Protein AF-A0A521W5L7-F1 (afdb_monomer_lite)

pLDDT: mean 86.71, std 13.09, range [39.31, 98.62]

Foldseek 3Di:
DDQPQPADPPDFAADACVVLPHDPVVVVVVVVCVLVCVVHPDQKDWDDHSRHTHDIDGHDDPVVVVLVVLCVDDDPVNDPDPADCPRCSRCVNVPD

Secondary structure (DSSP, 8-state):
--------SS-PPB--TGGGT--HHHHHHHHHHHHTTTTS---EEEEEETTEEEEEEE----HHHHHHHHHHS-STTS---SSSTT-TT-TTTS--

Structure (mmCIF, N/CA/C/O backbone):
data_AF-A0A521W5L7-F1
#
_entry.id   AF-A0A521W5L7-F1
#
loop_
_atom_site.group_PDB
_atom_site.id
_atom_site.type_symbol
_atom_site.label_atom_id
_atom_site.label_alt_id
_atom_site.label_comp_id
_atom_site.label_asym_id
_atom_site.label_entity_id
_atom_site.label_seq_id
_atom_site.pdbx_PDB_ins_code
_atom_site.Cartn_x
_atom_site.Cartn_y
_atom_site.Cartn_z
_atom_site.occupancy
_atom_site.B_iso_or_equiv
_atom_site.auth_seq_id
_atom_site.auth_comp_id
_atom_site.auth_asym_id
_atom_site.auth_atom_id
_atom_site.pdbx_PDB_model_num
ATOM 1 N N . MET A 1 1 ? -11.926 11.404 31.100 1.00 39.31 1 MET A N 1
ATOM 2 C CA . MET A 1 1 ? -11.346 10.045 31.051 1.00 39.31 1 MET A CA 1
ATOM 3 C C . MET A 1 1 ? -10.146 10.088 30.122 1.00 39.31 1 MET A C 1
ATOM 5 O O . MET A 1 1 ? -10.326 10.296 28.932 1.00 39.31 1 MET A O 1
ATOM 9 N N . THR A 1 2 ? -8.932 9.999 30.653 1.00 47.47 2 THR A N 1
ATOM 10 C CA . THR A 1 2 ? -7.703 9.888 29.857 1.00 47.47 2 THR A CA 1
ATOM 11 C C . THR A 1 2 ? -7.592 8.449 29.364 1.00 47.47 2 THR A C 1
ATOM 13 O O . THR A 1 2 ? -7.319 7.548 30.152 1.00 47.47 2 THR A O 1
ATOM 16 N N . ALA A 1 3 ? -7.863 8.211 28.080 1.00 56.53 3 ALA A N 1
ATOM 17 C CA . ALA A 1 3 ? -7.575 6.921 27.464 1.00 56.53 3 ALA A CA 1
ATOM 18 C C . ALA A 1 3 ? -6.052 6.723 27.482 1.00 56.53 3 ALA A C 1
ATOM 20 O O . ALA A 1 3 ? -5.316 7.514 26.891 1.00 56.53 3 ALA A O 1
ATOM 21 N N . GLN A 1 4 ? -5.568 5.716 28.212 1.00 62.31 4 GLN A N 1
ATOM 22 C CA . GLN A 1 4 ? -4.164 5.325 28.137 1.00 62.31 4 GLN A CA 1
ATOM 23 C C . GLN A 1 4 ? -3.886 4.847 26.711 1.00 62.31 4 GLN A C 1
ATOM 25 O O . GLN A 1 4 ? -4.497 3.887 26.249 1.00 62.31 4 GLN A O 1
ATOM 30 N N . ILE A 1 5 ? -2.973 5.524 26.014 1.00 61.56 5 ILE A N 1
ATOM 31 C CA . ILE A 1 5 ? -2.461 5.060 24.725 1.00 61.56 5 ILE A CA 1
ATOM 32 C C . ILE A 1 5 ? -1.680 3.776 25.011 1.00 61.56 5 ILE A C 1
ATOM 34 O O . ILE A 1 5 ? -0.569 3.814 25.543 1.00 61.56 5 ILE A O 1
ATOM 38 N N . GLN A 1 6 ? -2.295 2.633 24.718 1.00 65.44 6 GLN A N 1
ATOM 39 C CA . GLN A 1 6 ? -1.662 1.328 24.842 1.00 65.44 6 GLN A CA 1
ATOM 40 C C . GLN A 1 6 ? -0.687 1.169 23.669 1.00 65.44 6 GLN A C 1
ATOM 42 O O . GLN A 1 6 ? -1.051 0.721 22.586 1.00 65.44 6 GLN A O 1
ATOM 47 N N . TRP A 1 7 ? 0.556 1.609 23.862 1.00 65.00 7 TRP A N 1
ATOM 48 C CA . TRP A 1 7 ? 1.624 1.370 22.895 1.00 65.00 7 TRP A CA 1
ATOM 49 C C . TRP A 1 7 ? 1.921 -0.135 22.814 1.00 65.00 7 TRP A C 1
ATOM 51 O O . TRP A 1 7 ? 2.051 -0.787 23.860 1.00 65.00 7 TRP A O 1
ATOM 61 N N . PRO A 1 8 ? 2.036 -0.716 21.609 1.00 68.94 8 PRO A N 1
ATOM 62 C CA . PRO A 1 8 ? 2.312 -2.132 21.463 1.00 68.94 8 PRO A CA 1
ATOM 63 C C . PRO A 1 8 ? 3.748 -2.388 21.915 1.00 68.94 8 PRO A C 1
ATOM 65 O O . PRO A 1 8 ? 4.698 -1.812 21.394 1.00 68.94 8 PRO A O 1
ATOM 68 N N . ARG A 1 9 ? 3.925 -3.270 22.899 1.00 70.62 9 ARG A N 1
ATOM 69 C CA . ARG A 1 9 ? 5.262 -3.794 23.220 1.00 70.62 9 ARG A CA 1
ATOM 70 C C . ARG A 1 9 ? 5.649 -4.951 22.300 1.00 70.62 9 ARG A C 1
ATOM 72 O O . ARG A 1 9 ? 6.822 -5.122 22.007 1.00 70.62 9 ARG 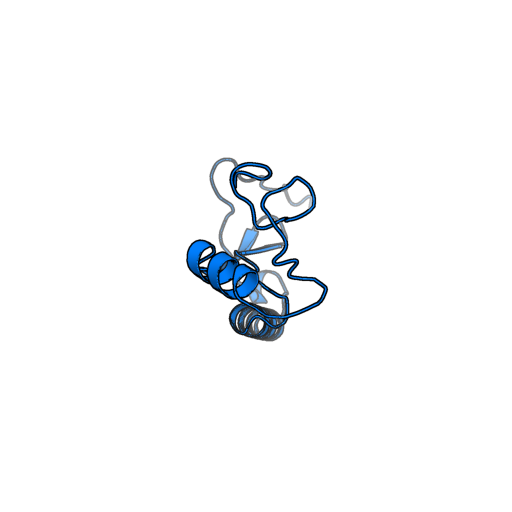A O 1
ATOM 79 N N . THR A 1 10 ? 4.665 -5.732 21.853 1.00 79.38 10 THR A N 1
ATOM 80 C CA . THR A 1 10 ? 4.885 -6.951 21.053 1.00 79.38 10 THR A CA 1
ATOM 81 C C . THR A 1 10 ? 3.924 -7.039 19.871 1.00 79.38 10 THR A C 1
ATOM 83 O O . THR A 1 10 ? 4.345 -7.362 18.771 1.00 79.38 10 THR A O 1
ATOM 86 N N . ALA A 1 11 ? 2.648 -6.705 20.076 1.00 82.12 11 ALA A N 1
ATOM 87 C CA . ALA A 1 11 ? 1.647 -6.582 19.023 1.00 82.12 11 ALA A CA 1
ATOM 88 C C . ALA A 1 11 ? 0.590 -5.549 19.430 1.00 82.12 11 ALA A C 1
ATOM 90 O O . ALA A 1 11 ? 0.405 -5.275 20.622 1.00 82.12 11 ALA A O 1
ATOM 91 N N . TRP A 1 12 ? -0.097 -4.982 18.442 1.00 89.00 12 TRP A N 1
ATOM 92 C CA . TRP A 1 12 ? -1.280 -4.159 18.672 1.00 89.00 12 TRP A CA 1
ATOM 93 C C . TRP A 1 12 ? -2.469 -5.054 19.057 1.00 89.00 12 TRP A C 1
ATOM 95 O O . TRP A 1 12 ? -2.658 -6.101 18.434 1.00 89.00 12 TRP A O 1
ATOM 105 N N . PRO A 1 13 ? -3.304 -4.666 20.037 1.00 91.44 13 PRO A N 1
ATOM 106 C CA . PRO A 1 13 ? -4.589 -5.320 20.257 1.00 91.44 13 PRO A CA 1
ATOM 107 C C . PRO A 1 13 ? -5.446 -5.257 18.987 1.00 91.44 13 PRO A C 1
ATOM 109 O O . PRO A 1 13 ? -5.553 -4.198 18.370 1.00 91.44 13 PRO A O 1
ATOM 112 N N . ALA A 1 14 ? -6.067 -6.370 18.603 1.00 93.56 14 ALA A N 1
ATOM 113 C CA . ALA A 1 14 ? -6.941 -6.408 17.435 1.00 93.56 14 ALA A CA 1
ATOM 114 C C . ALA A 1 14 ? -8.298 -5.736 17.717 1.00 93.56 14 ALA A C 1
ATOM 116 O O . ALA A 1 14 ? -8.811 -5.776 18.838 1.00 93.56 14 ALA A O 1
ATOM 117 N N . SER A 1 15 ? -8.888 -5.139 16.686 1.00 96.38 15 SER A N 1
ATOM 118 C CA . SER A 1 15 ? -10.249 -4.600 16.675 1.00 96.38 15 SER A CA 1
ATOM 119 C C . SER A 1 15 ? -10.862 -4.730 15.278 1.00 96.38 15 SER A C 1
ATOM 121 O O . SER A 1 15 ? -10.208 -5.180 14.340 1.00 96.38 15 SER A O 1
ATOM 123 N N . THR A 1 16 ? -12.126 -4.340 15.133 1.00 97.31 16 THR A N 1
ATOM 124 C CA . THR A 1 16 ? -12.816 -4.275 13.836 1.00 97.31 16 THR A CA 1
ATOM 125 C C . THR A 1 16 ? -12.999 -2.823 13.401 1.00 97.31 16 THR A C 1
ATOM 127 O O . THR A 1 16 ? -13.059 -1.942 14.267 1.00 97.31 16 THR A O 1
ATOM 130 N N . PRO A 1 17 ? -13.133 -2.540 12.089 1.00 97.81 17 PRO A N 1
ATOM 131 C CA . PRO A 1 17 ? -13.367 -1.181 11.605 1.00 97.81 17 PRO A CA 1
ATOM 132 C C . PRO A 1 17 ? -14.537 -0.497 12.308 1.00 97.81 17 PRO A C 1
ATOM 134 O O . PRO A 1 17 ? -14.387 0.602 12.837 1.00 97.81 17 PRO A O 1
ATOM 137 N N . GLN A 1 18 ? -15.669 -1.187 12.426 1.00 97.81 18 GLN A N 1
ATOM 138 C CA . GLN A 1 18 ? -16.886 -0.656 13.030 1.00 97.81 18 GLN A CA 1
ATOM 139 C C . GLN A 1 18 ? -16.694 -0.332 14.517 1.00 97.81 18 GLN A C 1
ATOM 141 O O . GLN A 1 18 ? -17.142 0.718 14.973 1.00 97.81 18 GLN A O 1
ATOM 146 N N . ALA A 1 19 ? -15.988 -1.186 15.269 1.00 97.31 19 ALA A N 1
ATOM 147 C CA . ALA A 1 19 ? -15.757 -0.985 16.702 1.00 97.31 19 ALA A CA 1
ATOM 148 C C . ALA A 1 19 ? -14.897 0.251 17.007 1.00 97.31 19 ALA A C 1
ATOM 150 O O . ALA A 1 19 ? -15.024 0.840 18.079 1.00 97.31 19 ALA A O 1
ATOM 151 N N . VAL A 1 20 ? -14.056 0.673 16.060 1.00 96.56 20 VAL A N 1
ATOM 152 C CA . VAL A 1 20 ? -13.274 1.912 16.170 1.00 96.56 20 VAL A CA 1
ATOM 153 C C . VAL A 1 20 ? -13.894 3.079 15.397 1.00 96.56 20 VAL A C 1
ATOM 155 O O . VAL A 1 20 ? -13.274 4.134 15.318 1.00 96.56 20 VAL A O 1
ATOM 158 N N . GLY A 1 21 ? -15.089 2.916 14.816 1.00 97.38 21 GLY A N 1
ATOM 159 C CA . GLY A 1 21 ? -15.812 3.948 14.064 1.00 97.38 21 GLY A CA 1
ATOM 160 C C . GLY A 1 21 ? -15.271 4.228 12.658 1.00 97.38 21 GLY A C 1
ATOM 161 O O . GLY A 1 21 ? -15.355 5.369 12.199 1.00 97.38 21 GLY A O 1
ATOM 162 N N . LEU A 1 22 ? -14.621 3.253 12.020 1.00 98.00 22 LEU A N 1
ATOM 163 C CA . LEU A 1 22 ? -14.203 3.292 10.615 1.00 98.00 22 LEU A CA 1
ATOM 164 C C . LEU A 1 22 ? -15.235 2.597 9.717 1.00 98.00 22 LEU A C 1
ATOM 166 O O . LEU A 1 22 ? -15.903 1.650 10.134 1.00 98.00 22 LEU A O 1
ATOM 170 N N . ASP A 1 23 ? -15.317 3.053 8.470 1.00 98.31 23 ASP A N 1
ATOM 171 C CA . ASP A 1 23 ? -16.117 2.419 7.426 1.00 98.31 23 ASP A CA 1
ATOM 172 C C . ASP A 1 23 ? -15.386 1.181 6.880 1.00 98.31 23 ASP A C 1
ATOM 174 O O . ASP A 1 23 ? -14.314 1.280 6.281 1.00 98.31 23 ASP A O 1
ATOM 178 N N . ALA A 1 24 ? -15.961 0.000 7.110 1.00 97.75 24 ALA A N 1
ATOM 179 C CA . ALA A 1 24 ? -15.389 -1.255 6.638 1.00 97.75 24 ALA A CA 1
ATOM 180 C C . ALA A 1 24 ? -15.441 -1.400 5.111 1.00 97.75 24 ALA A C 1
ATOM 182 O O . ALA A 1 24 ? -14.566 -2.057 4.547 1.00 97.75 24 ALA A O 1
ATOM 183 N N . GLN A 1 25 ? -16.440 -0.808 4.451 1.00 98.31 25 GLN A N 1
ATOM 184 C CA . GLN A 1 25 ? -16.587 -0.898 3.002 1.00 98.31 25 GLN A CA 1
ATOM 185 C C . GLN A 1 25 ? -15.498 -0.083 2.309 1.00 98.31 25 GLN A C 1
ATOM 187 O O . GLN A 1 25 ? -14.821 -0.610 1.434 1.00 98.31 25 GLN A O 1
ATOM 192 N N . ALA A 1 26 ? -15.246 1.144 2.767 1.00 98.19 26 ALA A N 1
ATOM 193 C CA . ALA A 1 26 ? -14.169 1.972 2.224 1.00 98.19 26 ALA A CA 1
ATOM 194 C C . ALA A 1 26 ? -12.789 1.291 2.344 1.00 98.19 26 ALA A C 1
ATOM 196 O O . ALA A 1 26 ? -11.978 1.352 1.422 1.00 98.19 26 ALA A O 1
ATOM 197 N N . LEU A 1 27 ? -12.522 0.596 3.459 1.00 98.38 27 LEU A N 1
ATOM 198 C CA . LEU A 1 27 ? -11.282 -0.172 3.630 1.00 98.38 27 LEU A CA 1
ATOM 199 C C . LEU A 1 27 ? -11.198 -1.376 2.682 1.00 98.38 27 LEU A C 1
ATOM 201 O O . LEU A 1 27 ? -10.115 -1.684 2.193 1.00 98.38 27 LEU A O 1
ATOM 205 N N . ALA A 1 28 ? -12.319 -2.049 2.420 1.00 98.25 28 ALA A N 1
ATOM 206 C CA . ALA A 1 28 ? -12.373 -3.166 1.481 1.00 98.25 28 ALA A CA 1
ATOM 207 C C . ALA A 1 28 ? -12.226 -2.713 0.017 1.00 98.25 28 ALA A C 1
ATOM 209 O O . ALA A 1 28 ? -11.581 -3.396 -0.773 1.00 98.25 28 ALA A O 1
ATOM 210 N N . GLU A 1 29 ? -12.783 -1.557 -0.344 1.00 98.62 29 GLU A N 1
ATOM 211 C CA . GLU A 1 29 ? -12.598 -0.955 -1.669 1.00 98.62 29 GLU A CA 1
ATOM 212 C C . GLU A 1 29 ? -11.131 -0.572 -1.897 1.00 98.62 29 GLU A C 1
ATOM 214 O O . GLU A 1 29 ? -10.572 -0.893 -2.944 1.00 98.62 29 GLU A O 1
ATOM 219 N N . LEU A 1 30 ? -10.476 0.023 -0.893 1.00 98.38 30 LEU A N 1
ATOM 220 C CA . LEU A 1 30 ? -9.045 0.327 -0.956 1.00 98.38 30 LEU A CA 1
ATOM 221 C C . LEU A 1 30 ? -8.179 -0.942 -1.053 1.00 98.38 30 LEU A C 1
ATOM 223 O O . LEU A 1 30 ? -7.252 -0.972 -1.857 1.00 98.38 30 LEU A O 1
ATOM 227 N N . ASP A 1 31 ? -8.489 -1.987 -0.275 1.00 98.50 31 ASP A N 1
ATOM 228 C CA . ASP A 1 31 ? -7.845 -3.311 -0.379 1.00 98.50 31 ASP A CA 1
ATOM 229 C C . ASP A 1 31 ? -7.941 -3.850 -1.815 1.00 98.50 31 ASP A C 1
ATOM 231 O O . ASP A 1 31 ? -6.933 -4.189 -2.436 1.00 98.50 31 ASP A O 1
ATOM 235 N N . SER A 1 32 ? -9.144 -3.818 -2.395 1.00 98.44 32 SER A N 1
ATOM 236 C CA . SER A 1 32 ? -9.380 -4.260 -3.771 1.00 98.44 32 SER A CA 1
ATOM 237 C C . SER A 1 32 ? -8.624 -3.422 -4.805 1.00 98.44 32 SER A C 1
ATOM 239 O O . SER A 1 32 ? -8.070 -3.982 -5.750 1.00 98.44 32 SER A O 1
ATOM 241 N N . ASP A 1 33 ? -8.601 -2.098 -4.657 1.00 98.56 33 ASP A N 1
ATOM 242 C CA . ASP A 1 33 ? -7.874 -1.207 -5.563 1.00 98.56 33 ASP A CA 1
ATOM 243 C C . ASP A 1 33 ? -6.359 -1.481 -5.520 1.00 98.56 33 ASP A C 1
ATOM 245 O O . ASP A 1 33 ? -5.698 -1.511 -6.563 1.00 98.56 33 ASP A O 1
ATOM 249 N N . ILE A 1 34 ? -5.804 -1.713 -4.325 1.00 98.38 34 ILE A N 1
ATOM 250 C CA . ILE A 1 34 ? -4.390 -2.057 -4.153 1.00 98.38 34 ILE A CA 1
ATOM 251 C C . ILE A 1 34 ? -4.092 -3.433 -4.756 1.00 98.38 34 ILE A C 1
ATOM 253 O O . ILE A 1 34 ? -3.148 -3.561 -5.536 1.00 98.38 34 ILE A O 1
ATOM 257 N N . ALA A 1 35 ? -4.907 -4.445 -4.454 1.00 97.50 35 ALA A N 1
ATOM 258 C CA . ALA A 1 35 ? -4.746 -5.792 -5.000 1.00 97.50 35 ALA A CA 1
ATOM 259 C C . ALA A 1 35 ? -4.829 -5.816 -6.537 1.00 97.50 35 ALA A C 1
ATOM 261 O O . ALA A 1 35 ? -4.162 -6.625 -7.181 1.00 97.50 35 ALA A O 1
ATOM 262 N N . ALA A 1 36 ? -5.612 -4.911 -7.130 1.00 97.31 36 ALA A N 1
ATOM 263 C CA . ALA A 1 36 ? -5.715 -4.733 -8.576 1.00 97.31 36 ALA A CA 1
ATOM 264 C C . ALA A 1 36 ? -4.535 -3.955 -9.198 1.00 97.31 36 ALA A C 1
ATOM 266 O O . ALA A 1 36 ? -4.508 -3.759 -10.412 1.00 97.31 36 ALA A O 1
ATOM 267 N N . GLY A 1 37 ? -3.573 -3.484 -8.396 1.00 96.06 37 GLY A N 1
ATOM 268 C CA . GLY A 1 37 ? -2.408 -2.734 -8.868 1.00 96.06 37 GLY A CA 1
ATOM 269 C C . GLY A 1 37 ? -2.711 -1.289 -9.273 1.00 96.06 37 GLY A C 1
ATOM 270 O O . GLY A 1 37 ? -1.867 -0.639 -9.891 1.00 96.06 37 GLY A O 1
ATOM 271 N N . LYS A 1 38 ? -3.886 -0.746 -8.914 1.00 97.88 38 LYS A N 1
ATOM 272 C CA . LYS A 1 38 ? -4.298 0.630 -9.264 1.00 97.88 38 LYS A CA 1
ATOM 273 C C . LYS A 1 38 ? -3.313 1.690 -8.766 1.00 97.88 38 LYS A C 1
ATOM 275 O O . LYS A 1 38 ? -3.194 2.754 -9.367 1.00 97.88 38 LYS A O 1
ATOM 280 N N . TYR A 1 39 ? -2.613 1.388 -7.675 1.00 96.44 39 TYR A N 1
ATOM 281 C CA . TYR A 1 39 ? -1.633 2.262 -7.033 1.00 96.44 39 TYR A CA 1
ATOM 282 C C . TYR A 1 39 ? -0.185 1.765 -7.190 1.00 96.44 39 TYR A C 1
ATOM 284 O O . TYR A 1 39 ? 0.687 2.168 -6.424 1.00 96.44 39 TYR A O 1
ATOM 292 N N . GLY A 1 40 ? 0.081 0.902 -8.177 1.00 93.88 40 GLY A N 1
ATOM 293 C CA . GLY A 1 40 ? 1.387 0.271 -8.378 1.00 93.88 40 GLY A CA 1
ATOM 294 C C . GLY A 1 40 ? 1.633 -0.916 -7.441 1.00 93.88 40 GLY A C 1
ATOM 295 O O . GLY A 1 40 ? 0.693 -1.525 -6.925 1.00 93.88 40 GLY A O 1
ATOM 296 N N . TYR A 1 41 ? 2.906 -1.258 -7.237 1.00 95.12 41 TYR A N 1
ATOM 297 C CA . TYR A 1 41 ? 3.326 -2.406 -6.428 1.00 95.12 41 TYR A CA 1
ATOM 298 C C . TYR A 1 41 ? 3.414 -2.036 -4.944 1.00 95.12 41 TYR A C 1
ATOM 300 O O . TYR A 1 41 ? 4.470 -1.698 -4.420 1.00 95.12 41 TYR A O 1
ATOM 308 N N . VAL A 1 42 ? 2.267 -2.046 -4.266 1.00 97.44 42 VAL A N 1
ATOM 309 C CA . VAL A 1 42 ? 2.190 -1.881 -2.807 1.00 97.44 42 VAL A CA 1
ATOM 310 C C . VAL A 1 42 ? 2.341 -3.246 -2.147 1.00 97.44 42 VAL A C 1
ATOM 312 O O . VAL A 1 42 ? 1.585 -4.150 -2.482 1.00 97.44 42 VAL A O 1
ATOM 315 N N . ASP A 1 43 ? 3.245 -3.400 -1.178 1.00 98.06 43 ASP A N 1
ATOM 316 C CA . ASP A 1 43 ? 3.460 -4.692 -0.501 1.00 98.06 43 ASP A CA 1
ATOM 317 C C . ASP A 1 43 ? 2.527 -4.941 0.686 1.00 98.06 43 ASP A C 1
ATOM 319 O O . ASP A 1 43 ? 2.237 -6.086 1.036 1.00 98.06 43 ASP A O 1
ATOM 323 N N . SER A 1 44 ? 2.067 -3.884 1.3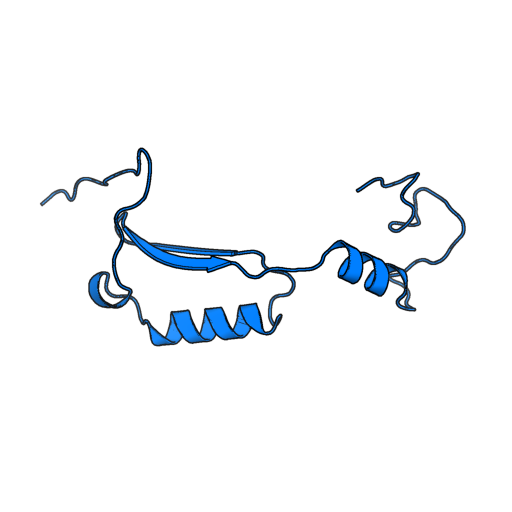58 1.00 97.81 44 SER A N 1
ATOM 324 C CA . SER A 1 44 ? 1.213 -4.033 2.537 1.00 97.81 44 SER A CA 1
ATOM 325 C C . SER A 1 44 ? 0.384 -2.794 2.853 1.00 97.81 44 SER A C 1
ATOM 327 O O . SER A 1 44 ? 0.715 -1.676 2.462 1.00 97.81 44 SER A O 1
ATOM 329 N N . MET A 1 45 ? -0.702 -3.011 3.594 1.00 97.94 45 MET A N 1
ATOM 330 C CA . MET A 1 45 ? -1.555 -1.968 4.156 1.00 97.94 45 MET A CA 1
ATOM 331 C C . MET A 1 45 ? -1.842 -2.287 5.623 1.00 97.94 45 MET A C 1
ATOM 333 O O . MET A 1 45 ? -2.403 -3.340 5.924 1.00 97.94 45 MET A O 1
ATOM 337 N N . LEU A 1 46 ? -1.503 -1.357 6.520 1.00 97.19 46 LEU A N 1
ATOM 338 C CA . LEU A 1 46 ? -1.760 -1.445 7.958 1.00 97.19 46 LEU A CA 1
ATOM 339 C C . LEU A 1 46 ? -2.588 -0.243 8.419 1.00 97.19 46 LEU A C 1
ATOM 341 O O . LEU A 1 46 ? -2.180 0.905 8.242 1.00 97.19 46 LEU A O 1
ATOM 345 N N . VAL A 1 47 ? -3.728 -0.508 9.057 1.00 97.19 47 VAL A N 1
ATOM 346 C CA . VAL A 1 47 ? -4.611 0.522 9.618 1.00 97.19 47 VAL A CA 1
ATOM 347 C C . VAL A 1 47 ? -4.752 0.316 11.119 1.00 97.19 47 VAL A C 1
ATOM 349 O O . VAL A 1 47 ? -5.231 -0.722 11.584 1.00 97.19 47 VAL A O 1
ATOM 352 N N . ILE A 1 48 ? -4.359 1.340 11.879 1.00 95.25 48 ILE A N 1
ATOM 353 C CA . ILE A 1 48 ? -4.450 1.386 13.339 1.00 95.25 48 ILE 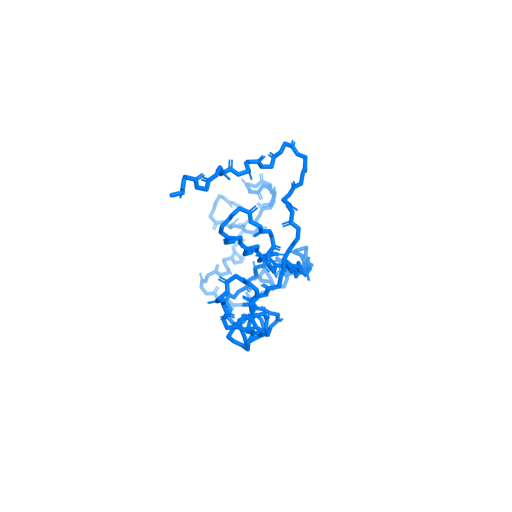A CA 1
ATOM 354 C C . ILE A 1 48 ? -5.268 2.607 13.743 1.00 95.25 48 ILE A C 1
ATOM 356 O O . ILE A 1 48 ? -5.015 3.718 13.276 1.00 95.25 48 ILE A O 1
ATOM 360 N N . ARG A 1 49 ? -6.223 2.427 14.657 1.00 94.31 49 ARG A N 1
ATOM 361 C CA . ARG A 1 49 ? -6.992 3.535 15.241 1.00 94.31 49 ARG A CA 1
ATOM 362 C C . ARG A 1 49 ? -7.168 3.323 16.733 1.00 94.31 49 ARG A C 1
ATOM 364 O O . ARG A 1 49 ? -7.464 2.221 17.173 1.00 94.31 49 ARG A O 1
ATOM 371 N N . GLY A 1 50 ? -6.952 4.381 17.514 1.00 92.31 50 GLY A N 1
ATOM 372 C CA . GLY A 1 50 ? -7.073 4.314 18.975 1.00 92.31 50 GLY A CA 1
ATOM 373 C C . GLY A 1 50 ? -6.095 3.336 19.636 1.00 92.31 50 GLY A C 1
ATOM 374 O O . GLY A 1 50 ? -6.363 2.855 20.728 1.00 92.31 50 GLY A O 1
ATOM 375 N N . GLY A 1 51 ? -4.981 3.020 18.970 1.00 91.62 51 GLY A N 1
ATOM 376 C CA . GLY A 1 51 ? -4.021 2.027 19.441 1.00 91.62 51 GLY A CA 1
ATOM 377 C C . GLY A 1 51 ? -4.468 0.573 19.268 1.00 91.62 51 GLY A C 1
ATOM 378 O O . GLY A 1 51 ? -4.014 -0.294 20.007 1.00 91.62 51 GLY A O 1
ATOM 379 N N . GLN A 1 52 ? -5.353 0.296 18.310 1.00 93.38 52 GLN A N 1
ATOM 380 C CA . GLN A 1 52 ? -5.782 -1.057 17.959 1.00 93.38 52 GLN A CA 1
ATOM 381 C C . GLN A 1 52 ? -5.526 -1.321 16.474 1.00 93.38 52 GLN A C 1
ATOM 383 O O . GLN A 1 52 ? -5.770 -0.435 15.654 1.00 93.38 52 GLN A O 1
ATOM 388 N N . LEU A 1 53 ? -5.055 -2.521 16.128 1.00 95.06 53 LEU A N 1
ATOM 389 C CA . LEU A 1 53 ? -4.935 -2.977 14.742 1.00 95.06 53 LEU A CA 1
ATOM 390 C C . LEU A 1 53 ? -6.321 -3.336 14.227 1.00 95.06 53 LEU A C 1
ATOM 392 O O . LEU A 1 53 ? -7.030 -4.137 14.831 1.00 95.06 53 LEU A O 1
ATOM 396 N N . VAL A 1 54 ? -6.705 -2.710 13.123 1.00 97.38 54 VAL A N 1
ATOM 397 C CA . VAL A 1 54 ? -8.075 -2.748 12.603 1.00 97.38 54 VAL A CA 1
ATOM 398 C C . VAL A 1 54 ? -8.141 -3.434 11.245 1.00 97.38 54 VAL A C 1
ATOM 400 O O . VAL A 1 54 ? -9.135 -4.078 10.915 1.00 97.38 54 VAL A O 1
ATOM 403 N N . TYR A 1 55 ? -7.085 -3.281 10.452 1.00 97.62 55 TYR A N 1
ATOM 404 C CA . TYR A 1 55 ? -6.984 -3.862 9.126 1.00 97.62 55 TYR A CA 1
ATOM 405 C C . TYR A 1 55 ? -5.516 -4.112 8.803 1.00 97.62 55 TYR A C 1
ATOM 407 O O . TYR A 1 55 ? -4.677 -3.241 9.037 1.00 97.62 55 TYR A O 1
ATOM 415 N N . GLU A 1 56 ? -5.217 -5.285 8.259 1.00 97.12 56 GLU A N 1
ATOM 416 C CA . GLU A 1 56 ? -3.884 -5.642 7.788 1.00 97.12 56 GLU A CA 1
ATOM 417 C C . GLU A 1 56 ? -4.003 -6.507 6.532 1.00 97.12 56 GLU A C 1
ATOM 419 O O . GLU A 1 56 ? -4.789 -7.463 6.486 1.00 97.12 56 GLU A O 1
ATOM 424 N N . ARG A 1 57 ? -3.249 -6.142 5.496 1.00 98.12 57 ARG A N 1
ATOM 425 C CA . ARG A 1 57 ? -3.129 -6.883 4.238 1.00 98.12 57 ARG A CA 1
ATOM 426 C C . ARG A 1 57 ? -1.693 -6.874 3.764 1.00 98.12 57 ARG A C 1
ATOM 428 O O . ARG A 1 57 ? -0.982 -5.886 3.944 1.00 98.12 57 ARG A O 1
ATOM 435 N N . SER A 1 58 ? -1.315 -7.955 3.102 1.00 98.12 58 SER A N 1
ATOM 436 C CA . SER A 1 58 ? -0.065 -8.068 2.364 1.00 98.12 58 SER A CA 1
ATOM 437 C C . SER A 1 58 ? -0.387 -8.470 0.934 1.00 98.12 58 SER A C 1
ATOM 439 O O . SER A 1 58 ? -1.212 -9.358 0.715 1.00 98.12 58 SER A O 1
ATOM 441 N N . TYR A 1 59 ? 0.279 -7.840 -0.023 1.00 97.81 59 TYR A N 1
ATOM 442 C CA . TYR A 1 59 ? 0.128 -8.111 -1.446 1.00 97.81 59 TYR A CA 1
ATOM 443 C C . TYR A 1 59 ? 1.485 -8.561 -1.956 1.00 97.81 59 TYR A C 1
ATOM 445 O O . TYR A 1 59 ? 2.470 -7.833 -1.882 1.00 97.81 59 TYR A O 1
ATOM 453 N N . ARG A 1 60 ? 1.557 -9.815 -2.396 1.00 96.44 60 ARG A N 1
ATOM 454 C CA . ARG A 1 60 ? 2.822 -10.405 -2.807 1.00 96.44 60 ARG A CA 1
ATOM 455 C C . ARG A 1 60 ? 3.084 -10.079 -4.267 1.00 96.44 60 ARG A C 1
ATOM 457 O O . ARG A 1 60 ? 2.294 -10.461 -5.127 1.00 96.44 60 ARG A O 1
ATOM 464 N N . HIS A 1 61 ? 4.237 -9.482 -4.519 1.00 95.75 61 HIS A N 1
ATOM 465 C CA . HIS A 1 61 ? 4.742 -9.234 -5.860 1.00 95.75 61 HIS A CA 1
ATOM 466 C C . HIS A 1 61 ? 5.945 -10.130 -6.142 1.00 95.75 61 HIS A C 1
ATOM 468 O O . HIS A 1 61 ? 6.716 -10.474 -5.245 1.00 95.75 61 HIS A O 1
ATOM 474 N N . ASP A 1 62 ? 6.075 -10.539 -7.398 1.00 94.81 62 ASP A N 1
ATOM 475 C CA . ASP A 1 62 ? 7.271 -11.200 -7.911 1.00 94.81 62 ASP A CA 1
ATOM 476 C C . ASP A 1 62 ? 8.143 -10.122 -8.555 1.00 94.81 62 ASP A C 1
ATOM 478 O O . ASP A 1 62 ? 7.990 -9.815 -9.739 1.00 94.81 62 ASP A O 1
ATOM 482 N N . TYR A 1 63 ? 8.975 -9.474 -7.737 1.00 90.44 63 TYR A N 1
ATOM 483 C CA . TYR A 1 63 ? 9.798 -8.356 -8.192 1.00 90.44 63 TYR A CA 1
ATOM 484 C C . TYR A 1 63 ? 10.876 -8.781 -9.183 1.00 90.44 63 TYR A C 1
ATOM 486 O O . TYR A 1 63 ? 11.174 -8.002 -10.082 1.00 90.44 63 TYR A O 1
ATOM 494 N N . ASP A 1 64 ? 11.379 -10.015 -9.094 1.00 88.38 64 ASP A N 1
ATOM 495 C CA . ASP A 1 64 ? 12.330 -10.551 -10.071 1.00 88.38 64 ASP A CA 1
ATOM 496 C C . ASP A 1 64 ? 11.684 -10.595 -11.459 1.00 88.38 64 ASP A C 1
ATOM 498 O O . ASP A 1 64 ? 12.247 -10.105 -12.442 1.00 88.38 64 ASP A O 1
ATOM 502 N N . ARG A 1 65 ? 10.453 -11.118 -11.539 1.00 91.38 65 ARG A N 1
ATOM 503 C CA . ARG A 1 65 ? 9.689 -11.124 -12.790 1.00 91.38 65 ARG A CA 1
ATOM 504 C C . ARG A 1 65 ? 9.319 -9.714 -13.239 1.00 91.38 65 ARG A C 1
ATOM 506 O O . ARG A 1 65 ? 9.500 -9.400 -14.407 1.00 91.38 65 ARG A O 1
ATOM 513 N N . ILE A 1 66 ? 8.803 -8.871 -12.343 1.00 89.50 66 ILE A N 1
ATOM 514 C CA . ILE A 1 66 ? 8.387 -7.496 -12.669 1.00 89.50 66 ILE A CA 1
ATOM 515 C C . ILE A 1 66 ? 9.559 -6.692 -13.229 1.00 89.50 66 ILE A C 1
ATOM 517 O O . ILE A 1 66 ? 9.417 -6.052 -14.266 1.00 89.50 66 ILE A O 1
ATOM 521 N N . TYR A 1 67 ? 10.709 -6.735 -12.561 1.00 83.06 67 TYR A N 1
ATOM 522 C CA . TYR A 1 67 ? 11.906 -6.026 -12.989 1.00 83.06 67 TYR A CA 1
ATOM 523 C C . TYR A 1 67 ? 12.459 -6.601 -14.295 1.00 83.06 67 TYR A C 1
ATOM 525 O O . TYR A 1 67 ? 12.857 -5.846 -15.179 1.00 83.06 67 TYR A O 1
ATOM 533 N N . GLY A 1 68 ? 12.423 -7.928 -14.462 1.00 83.50 68 GLY A N 1
ATOM 534 C CA . GLY A 1 68 ? 12.779 -8.582 -15.721 1.00 83.50 68 GLY A CA 1
ATOM 535 C C . GLY A 1 68 ? 11.881 -8.159 -16.889 1.00 83.50 68 GLY A C 1
ATOM 536 O O . GLY A 1 68 ? 12.389 -7.830 -17.961 1.00 83.50 68 GLY A O 1
ATOM 537 N N . ASP A 1 69 ? 10.565 -8.116 -16.674 1.00 87.19 69 ASP A N 1
ATOM 538 C CA . ASP A 1 69 ? 9.574 -7.693 -17.669 1.00 87.19 69 ASP A CA 1
ATOM 539 C C . ASP A 1 69 ? 9.741 -6.199 -18.015 1.00 87.19 69 ASP A C 1
ATOM 541 O O . ASP A 1 69 ? 9.751 -5.833 -19.193 1.00 87.19 69 ASP A O 1
ATOM 545 N N . ASP A 1 70 ? 9.941 -5.334 -17.014 1.00 82.50 70 ASP A N 1
ATOM 546 C CA . ASP A 1 70 ? 10.153 -3.888 -17.195 1.00 82.50 70 ASP A CA 1
ATOM 547 C C . ASP A 1 70 ? 11.480 -3.595 -17.910 1.00 82.50 70 ASP A C 1
ATOM 549 O O . ASP A 1 70 ? 11.543 -2.846 -18.889 1.00 82.50 70 ASP A O 1
ATOM 553 N N . GLY A 1 71 ? 12.537 -4.300 -17.510 1.00 78.94 71 GLY A N 1
ATOM 554 C CA . GLY A 1 71 ? 13.824 -4.303 -18.189 1.00 78.94 71 GLY A CA 1
ATOM 555 C C . GLY A 1 71 ? 13.752 -4.867 -19.605 1.00 78.94 71 GLY A C 1
ATOM 556 O O . GLY A 1 71 ? 14.624 -4.551 -20.414 1.00 78.94 71 GLY A O 1
ATOM 557 N N . ALA A 1 72 ? 12.712 -5.634 -19.963 1.00 78.69 72 ALA A N 1
ATOM 558 C CA . ALA A 1 72 ? 12.426 -6.173 -21.301 1.00 78.69 72 ALA A CA 1
ATOM 559 C C . ALA A 1 72 ? 11.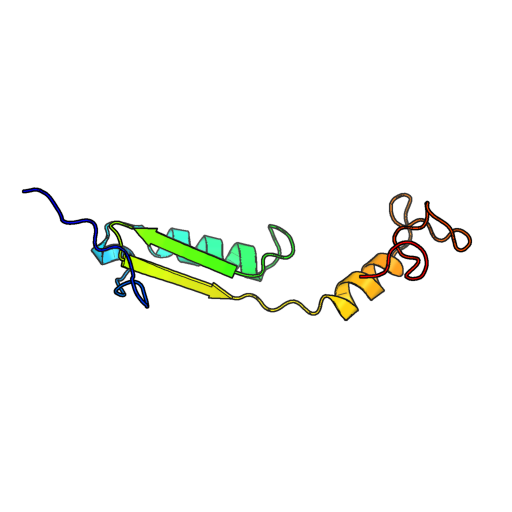447 -5.316 -22.143 1.00 78.69 72 ALA A C 1
ATOM 561 O O . ALA A 1 72 ? 11.405 -5.468 -23.371 1.00 78.69 72 ALA A O 1
ATOM 562 N N . ALA A 1 73 ? 10.767 -4.332 -21.545 1.00 80.56 73 ALA A N 1
ATOM 563 C CA . ALA A 1 73 ? 9.828 -3.445 -22.230 1.00 80.56 73 ALA A CA 1
ATOM 564 C C . ALA A 1 73 ? 10.509 -2.408 -23.160 1.00 80.56 73 ALA A C 1
ATOM 566 O O . ALA A 1 73 ? 11.510 -1.786 -22.802 1.00 80.56 73 ALA A O 1
ATOM 567 N N . PRO A 1 74 ? 10.020 -2.174 -24.389 1.00 74.69 74 PRO A N 1
ATOM 568 C CA . PRO A 1 74 ? 10.552 -1.120 -25.252 1.00 74.69 74 PRO A CA 1
ATOM 569 C C . PRO A 1 74 ? 10.079 0.268 -24.790 1.00 74.69 74 PRO A C 1
ATOM 571 O O . PRO A 1 74 ? 8.896 0.470 -24.538 1.00 74.69 74 PRO A O 1
ATOM 574 N N . GLY A 1 75 ? 10.969 1.263 -24.751 1.00 71.31 75 GLY A N 1
ATOM 575 C CA . GLY A 1 75 ? 10.569 2.652 -24.513 1.00 71.31 75 GLY A CA 1
ATOM 576 C C . GLY A 1 75 ? 11.713 3.567 -24.073 1.00 71.31 75 GLY A C 1
ATOM 577 O O . GLY A 1 75 ? 12.783 3.085 -23.712 1.00 71.31 75 GLY A O 1
ATOM 578 N N . PRO A 1 76 ? 11.505 4.896 -24.079 1.00 67.69 76 PRO A N 1
ATOM 579 C CA . PRO A 1 76 ? 12.529 5.875 -23.704 1.00 67.69 76 PRO A CA 1
ATOM 580 C C . PRO A 1 76 ? 12.932 5.808 -22.222 1.00 67.69 76 PRO A C 1
ATOM 582 O O . PRO A 1 76 ? 14.029 6.234 -21.881 1.00 67.69 76 PRO A O 1
ATOM 585 N N . ALA A 1 77 ? 12.074 5.254 -21.358 1.00 66.88 77 ALA A N 1
ATOM 586 C CA . ALA A 1 77 ? 12.386 4.976 -19.954 1.00 66.88 77 ALA A CA 1
ATOM 587 C C . ALA A 1 77 ? 13.165 3.658 -19.753 1.00 66.88 77 ALA A C 1
ATOM 589 O O . ALA A 1 77 ? 13.749 3.448 -18.695 1.00 66.88 77 ALA A O 1
ATOM 590 N N . HIS A 1 78 ? 13.224 2.801 -20.779 1.00 70.75 78 HIS A N 1
ATOM 591 C CA . HIS A 1 78 ? 13.847 1.478 -20.735 1.00 70.75 78 HIS A CA 1
ATOM 592 C C . HIS A 1 78 ? 15.072 1.460 -21.653 1.00 70.75 78 HIS A C 1
ATOM 594 O O . HIS A 1 78 ? 15.072 0.874 -22.740 1.00 70.75 78 HIS A O 1
ATOM 600 N N . PHE A 1 79 ? 16.112 2.193 -21.247 1.00 68.50 79 PHE A N 1
ATOM 601 C CA . PHE A 1 79 ? 17.340 2.345 -22.024 1.00 68.50 79 PHE A CA 1
ATOM 602 C C . PHE A 1 79 ? 18.050 0.993 -22.210 1.00 68.50 79 PHE A C 1
ATOM 604 O O . PHE A 1 79 ? 18.753 0.520 -21.326 1.00 68.50 79 PHE A O 1
ATOM 611 N N . ARG A 1 80 ? 17.913 0.390 -23.398 1.00 69.31 80 ARG A N 1
ATOM 612 C CA . ARG A 1 80 ? 18.603 -0.854 -23.810 1.00 69.31 80 ARG A CA 1
ATOM 613 C C . ARG A 1 80 ? 19.991 -0.616 -24.409 1.00 69.31 80 ARG A C 1
ATOM 615 O O . ARG A 1 80 ? 20.415 -1.338 -25.313 1.00 69.31 80 ARG A O 1
ATOM 622 N N . GLY A 1 81 ? 20.656 0.457 -24.002 1.00 70.06 81 GLY A N 1
ATOM 623 C CA . GLY A 1 81 ? 21.996 0.745 -24.488 1.00 70.06 81 GLY A CA 1
ATOM 624 C C . GLY A 1 81 ? 23.035 -0.240 -23.949 1.00 70.06 81 GLY A C 1
ATOM 625 O O . GLY A 1 81 ? 22.709 -1.140 -23.172 1.00 70.06 81 GLY A O 1
ATOM 626 N N . PRO A 1 82 ? 24.301 -0.084 -24.363 1.00 76.88 82 PRO A N 1
ATOM 627 C CA . PRO A 1 82 ? 25.390 -0.893 -23.833 1.00 76.88 82 PRO A CA 1
ATOM 628 C C . PRO A 1 82 ? 25.471 -0.794 -22.297 1.00 76.88 82 PRO A C 1
ATOM 630 O O . PRO A 1 82 ? 25.007 0.201 -21.728 1.00 76.88 82 PRO A O 1
ATOM 633 N N . PRO A 1 83 ? 26.085 -1.798 -21.640 1.00 81.50 83 PRO A N 1
ATOM 634 C CA . PRO A 1 83 ? 26.387 -1.757 -20.214 1.00 81.50 83 PRO A CA 1
ATOM 635 C C . PRO A 1 83 ? 26.998 -0.414 -19.803 1.00 81.50 83 PRO A C 1
ATOM 637 O O . PRO A 1 83 ? 27.856 0.125 -20.513 1.00 81.50 83 PRO A O 1
ATOM 640 N N . GLY A 1 84 ? 26.557 0.150 -18.684 1.00 82.81 84 GLY A N 1
ATOM 641 C CA . GLY A 1 84 ? 26.987 1.484 -18.283 1.00 82.81 84 GLY A CA 1
ATOM 642 C C . GLY A 1 84 ? 26.143 2.136 -17.190 1.00 82.81 84 GLY A C 1
ATOM 643 O O . GLY A 1 84 ? 25.009 1.732 -16.946 1.00 82.81 84 GLY A O 1
ATOM 644 N N . PRO A 1 85 ? 26.650 3.229 -16.592 1.00 85.75 85 PRO A N 1
ATOM 645 C CA . PRO A 1 85 ? 26.011 3.896 -15.455 1.00 85.75 85 PRO A CA 1
ATOM 646 C C . PRO A 1 85 ? 24.626 4.483 -15.770 1.00 85.75 85 PRO A C 1
ATOM 648 O O . PRO A 1 85 ? 23.860 4.754 -14.852 1.00 85.75 85 PRO A O 1
ATOM 651 N N . TYR A 1 86 ? 24.293 4.678 -17.050 1.00 81.31 86 TYR A N 1
ATOM 652 C CA . TYR A 1 86 ? 23.002 5.213 -17.497 1.00 81.31 86 TYR A CA 1
ATOM 653 C C . TYR A 1 86 ? 21.991 4.132 -17.908 1.00 81.31 86 TYR A C 1
ATO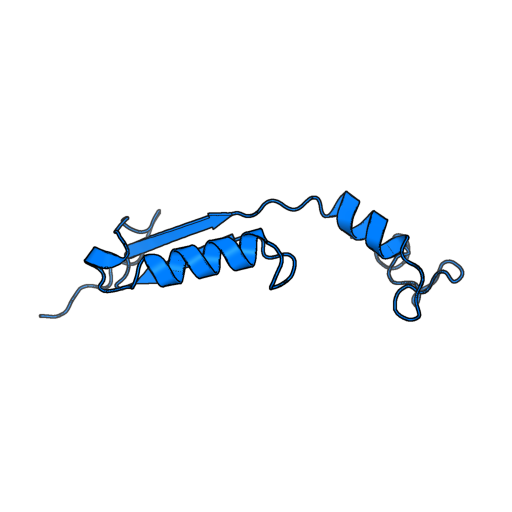M 655 O O . TYR A 1 86 ? 20.838 4.455 -18.183 1.00 81.31 86 TYR A O 1
ATOM 663 N N . ASN A 1 87 ? 22.400 2.860 -17.954 1.00 82.56 87 ASN A N 1
ATOM 664 C CA . ASN A 1 87 ? 21.477 1.738 -18.071 1.00 82.56 87 ASN A CA 1
ATOM 665 C C . ASN A 1 87 ? 21.076 1.283 -16.663 1.00 82.56 87 ASN A C 1
ATOM 667 O O . ASN A 1 87 ? 21.815 0.544 -16.023 1.00 82.56 87 ASN A O 1
ATOM 671 N N . TYR A 1 88 ? 19.905 1.710 -16.188 1.00 80.69 88 TYR A N 1
ATOM 672 C CA . TYR A 1 88 ? 19.393 1.352 -14.857 1.00 80.69 88 TYR A CA 1
ATOM 673 C C . TYR A 1 88 ? 19.023 -0.131 -14.696 1.00 80.69 88 TYR A C 1
ATOM 675 O O . TYR A 1 88 ? 18.732 -0.554 -13.582 1.00 80.69 88 TYR A O 1
ATOM 683 N N . PHE A 1 89 ? 19.065 -0.907 -15.784 1.00 80.00 89 PHE A N 1
ATOM 684 C CA . PHE A 1 89 ? 18.888 -2.359 -15.783 1.00 80.00 89 PHE A CA 1
ATOM 685 C C . PHE A 1 89 ? 20.212 -3.135 -15.812 1.00 80.00 89 PHE A C 1
ATOM 687 O O . PHE A 1 89 ? 20.200 -4.358 -15.932 1.00 80.00 89 PHE A O 1
ATOM 694 N N . ASP A 1 90 ? 21.362 -2.455 -15.763 1.00 82.69 90 ASP A N 1
ATOM 695 C CA . ASP A 1 90 ? 22.674 -3.101 -15.728 1.00 82.69 90 ASP A CA 1
ATOM 696 C C . ASP A 1 90 ? 23.070 -3.475 -14.284 1.00 82.69 90 ASP A C 1
ATOM 698 O O . ASP A 1 90 ? 23.457 -2.587 -13.515 1.00 82.69 90 ASP A O 1
ATOM 702 N N . PRO A 1 91 ? 23.060 -4.771 -13.915 1.00 82.69 91 PRO A N 1
ATOM 703 C CA . PRO A 1 91 ? 23.313 -5.214 -12.544 1.00 82.69 91 PRO A CA 1
ATOM 704 C C . PRO A 1 91 ? 24.775 -5.050 -12.110 1.00 82.69 91 PRO A C 1
ATOM 706 O O . PRO A 1 91 ? 25.084 -5.191 -10.928 1.00 82.69 91 PRO A O 1
ATOM 709 N N . TRP A 1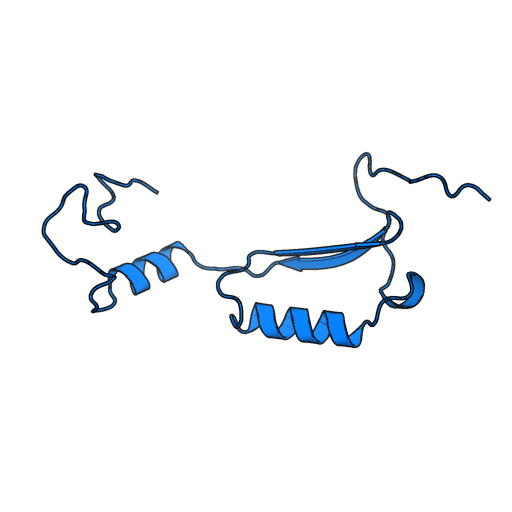 92 ? 25.702 -4.782 -13.039 1.00 86.44 92 TRP A N 1
ATOM 710 C CA . TRP A 1 92 ? 27.084 -4.461 -12.682 1.00 86.44 92 TRP A CA 1
ATOM 711 C C . TRP A 1 92 ? 27.204 -3.037 -12.127 1.00 86.44 92 TRP A C 1
ATOM 713 O O . TRP A 1 92 ? 27.968 -2.799 -11.192 1.00 86.44 92 TRP A O 1
ATOM 723 N N . TRP A 1 93 ? 26.465 -2.090 -12.709 1.00 84.69 93 TRP A N 1
ATOM 724 C CA . TRP A 1 93 ? 26.476 -0.683 -12.295 1.00 84.69 93 TRP A CA 1
ATOM 725 C C . TRP A 1 93 ? 25.458 -0.382 -11.198 1.00 84.69 93 TRP A C 1
ATOM 727 O O . TRP A 1 93 ? 25.752 0.416 -10.308 1.00 84.69 93 TRP A O 1
ATOM 737 N N . HIS A 1 94 ? 24.305 -1.046 -11.248 1.00 83.19 94 HIS A N 1
ATOM 738 C CA . HIS A 1 94 ? 23.220 -0.952 -10.277 1.00 83.19 94 HIS A CA 1
ATOM 739 C C . HIS A 1 94 ? 22.866 -2.372 -9.825 1.00 83.19 94 HIS A C 1
ATOM 741 O O . HIS A 1 94 ? 21.857 -2.921 -10.264 1.00 83.19 94 HIS A O 1
ATOM 747 N N . PRO A 1 95 ? 23.727 -3.031 -9.022 1.00 72.62 95 PRO A N 1
ATOM 748 C CA . PRO A 1 95 ? 23.304 -4.257 -8.345 1.00 72.62 95 PRO A CA 1
ATOM 749 C C . PRO A 1 95 ? 22.055 -3.924 -7.522 1.00 72.62 95 PRO A C 1
ATOM 751 O O . PRO A 1 95 ? 21.994 -2.784 -7.092 1.00 72.62 95 PRO A O 1
ATOM 754 N N . PHE A 1 96 ? 21.157 -4.897 -7.298 1.00 61.16 96 PHE A N 1
ATOM 755 C CA . PHE A 1 96 ? 19.799 -4.833 -6.700 1.00 61.16 96 PHE A CA 1
ATOM 756 C C . PHE A 1 96 ? 18.666 -4.314 -7.602 1.00 61.16 96 PHE A C 1
ATOM 758 O O . PHE A 1 96 ? 18.513 -3.087 -7.778 1.00 61.16 96 PHE A O 1
#

Sequence (96 aa):
MTAQIQWPRTAWPASTPQAVGLDAQALAELDSDIAAGKYGYVDSMLVIRGGQLVYERSYRHDYDRIYGDDGAAPGPAHFRGPPGPYNYFDPWWHPF

Radius of gyration: 20.51 Å; chains: 1; bounding box: 44×21×56 Å